Protein AF-A0A536WJU3-F1 (afdb_monomer)

Radius of gyration: 9.75 Å; Cα contacts (8 Å, |Δi|>4): 39; chains: 1; bounding box: 23×16×23 Å

pLDDT: mean 94.31, std 3.34, range [81.5, 98.06]

Secondary structure (DSSP, 8-state):
-EEEEE-S-GGG--TTT-HHHHHHHHHHHTTPEEEEE-

Structure (mmCIF, N/CA/C/O backbone):
data_AF-A0A536WJU3-F1
#
_entry.id   AF-A0A536WJU3-F1
#
loop_
_atom_site.group_PDB
_atom_site.id
_atom_site.type_symbol
_atom_site.label_atom_id
_atom_site.label_alt_id
_atom_site.label_comp_id
_atom_site.label_asym_id
_atom_site.label_entity_id
_atom_site.label_seq_id
_atom_site.pdbx_PDB_ins_code
_atom_site.Cartn_x
_atom_site.Cartn_y
_atom_site.Cartn_z
_atom_site.occupancy
_atom_site.B_iso_or_equiv
_atom_site.auth_seq_id
_atom_site.auth_comp_id
_atom_site.auth_asym_id
_atom_site.auth_atom_id
_atom_site.pdbx_PDB_mo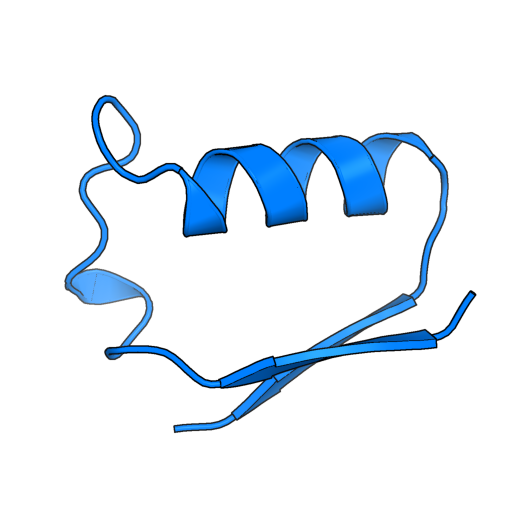del_num
ATOM 1 N N . MET A 1 1 ? -11.068 8.087 5.393 1.00 96.56 1 MET A N 1
ATOM 2 C CA . MET A 1 1 ? -11.140 8.783 4.083 1.00 96.56 1 MET A CA 1
ATOM 3 C C . MET A 1 1 ? -11.180 7.735 2.985 1.00 96.56 1 MET A C 1
ATO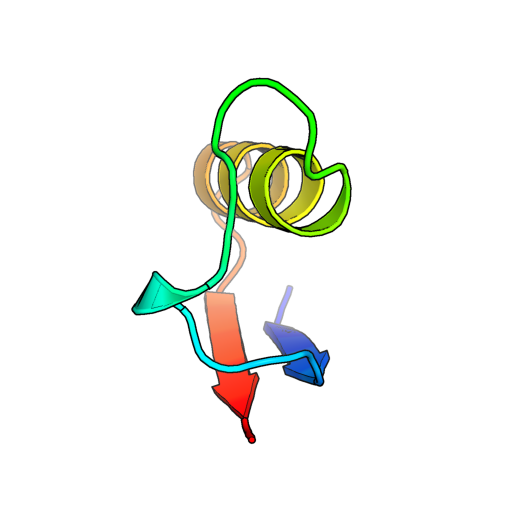M 5 O O . MET A 1 1 ? -10.813 6.605 3.273 1.00 96.56 1 MET A O 1
ATOM 9 N N . ARG A 1 2 ? -11.592 8.099 1.766 1.00 96.56 2 ARG A N 1
ATOM 10 C CA . ARG A 1 2 ? -11.516 7.227 0.584 1.00 96.56 2 ARG A CA 1
ATOM 11 C C . ARG A 1 2 ? -10.333 7.659 -0.273 1.00 96.56 2 ARG A C 1
ATOM 13 O O . ARG A 1 2 ? -10.282 8.824 -0.658 1.00 96.56 2 ARG A O 1
ATOM 20 N N . ILE A 1 3 ? -9.387 6.757 -0.519 1.00 96.88 3 ILE A N 1
ATOM 21 C CA . ILE A 1 3 ? -8.136 7.051 -1.227 1.00 96.88 3 ILE A CA 1
ATOM 22 C C . ILE A 1 3 ? -8.012 6.098 -2.410 1.00 96.88 3 ILE A C 1
ATOM 24 O O . ILE A 1 3 ? -8.035 4.883 -2.230 1.00 96.88 3 ILE A O 1
ATOM 28 N N . ALA A 1 4 ? -7.889 6.657 -3.612 1.00 96.56 4 ALA A N 1
ATOM 29 C CA . ALA A 1 4 ? -7.668 5.898 -4.834 1.00 96.56 4 ALA A CA 1
ATOM 30 C C . ALA A 1 4 ? -6.194 5.980 -5.250 1.00 96.56 4 ALA A C 1
ATOM 32 O O . ALA A 1 4 ? -5.639 7.073 -5.353 1.00 96.56 4 ALA A O 1
ATOM 33 N N . PHE A 1 5 ? -5.585 4.824 -5.496 1.00 94.94 5 PHE A N 1
ATOM 34 C CA . PHE A 1 5 ? -4.235 4.678 -6.029 1.00 94.94 5 PHE A CA 1
ATOM 35 C C . PHE A 1 5 ? -4.324 4.280 -7.503 1.00 94.94 5 PHE A C 1
ATOM 37 O O . PHE A 1 5 ? -4.985 3.296 -7.833 1.00 94.94 5 PHE A O 1
ATOM 44 N N . ILE A 1 6 ? -3.659 5.054 -8.362 1.00 94.75 6 ILE A N 1
ATOM 45 C CA . ILE A 1 6 ? -3.477 4.769 -9.790 1.00 94.75 6 ILE A CA 1
ATOM 46 C C . ILE A 1 6 ? -1.979 4.574 -9.990 1.00 94.75 6 ILE A C 1
ATOM 48 O O . ILE A 1 6 ? -1.207 5.516 -9.801 1.00 94.75 6 ILE A O 1
ATOM 52 N N . ALA A 1 7 ? -1.569 3.342 -10.266 1.00 91.44 7 ALA A N 1
ATOM 53 C CA . ALA A 1 7 ? -0.166 2.954 -10.329 1.00 91.44 7 ALA A CA 1
ATOM 54 C C . ALA A 1 7 ? 0.010 1.694 -11.186 1.00 91.44 7 ALA A C 1
ATOM 56 O O . ALA A 1 7 ? -0.969 1.073 -11.600 1.00 91.44 7 ALA A O 1
ATOM 57 N N . ASP A 1 8 ? 1.267 1.305 -11.410 1.00 90.31 8 ASP A N 1
ATOM 58 C CA . ASP A 1 8 ? 1.617 0.042 -12.063 1.00 90.31 8 ASP A CA 1
ATOM 59 C C . ASP A 1 8 ? 0.925 -1.162 -11.388 1.00 90.31 8 ASP A C 1
ATOM 61 O O . ASP A 1 8 ? 0.490 -1.060 -10.247 1.00 90.31 8 ASP A O 1
ATOM 65 N N . PRO A 1 9 ? 0.804 -2.334 -12.030 1.00 92.00 9 PRO A N 1
ATOM 66 C CA . PRO A 1 9 ? 0.129 -3.483 -11.424 1.00 92.00 9 PRO A CA 1
ATOM 67 C C . PRO A 1 9 ? 0.730 -3.901 -10.074 1.00 92.00 9 PRO A C 1
ATOM 69 O O . PRO A 1 9 ? 1.940 -4.031 -9.967 1.00 92.00 9 PRO A O 1
ATOM 72 N N . LEU A 1 10 ? -0.090 -4.241 -9.069 1.00 88.44 10 LEU A N 1
ATOM 73 C CA . LEU A 1 10 ? 0.388 -4.664 -7.733 1.00 88.44 10 LEU A CA 1
ATOM 74 C C . LEU A 1 10 ? 1.554 -5.684 -7.734 1.00 88.44 10 LEU A C 1
ATOM 76 O O . LEU A 1 10 ? 2.457 -5.533 -6.913 1.00 88.44 10 LEU A O 1
ATOM 80 N N . PRO A 1 11 ? 1.612 -6.688 -8.638 1.00 92.06 11 PRO A N 1
ATOM 81 C CA . PRO A 1 11 ? 2.749 -7.610 -8.702 1.00 92.06 11 PRO A CA 1
ATOM 82 C C . PRO A 1 11 ? 4.094 -6.978 -9.109 1.00 92.06 11 PRO A C 1
ATOM 84 O O . PRO A 1 11 ? 5.131 -7.598 -8.884 1.00 92.06 11 PRO A O 1
ATOM 87 N N . SER A 1 12 ? 4.112 -5.786 -9.718 1.00 89.88 12 SER A N 1
ATOM 88 C CA . SER A 1 12 ? 5.349 -5.088 -10.103 1.00 89.88 12 SER A CA 1
ATOM 89 C C . SER A 1 12 ? 6.014 -4.357 -8.930 1.00 89.8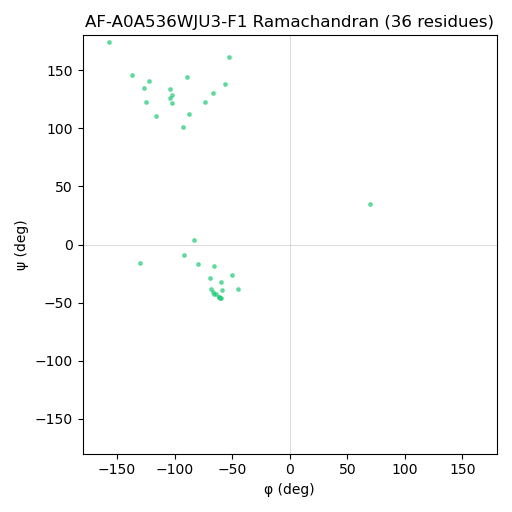8 1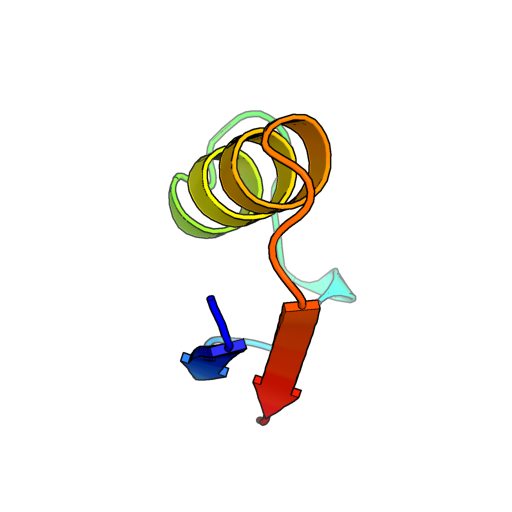2 SER A C 1
ATOM 91 O O . SER A 1 12 ? 7.204 -4.030 -8.999 1.00 89.88 12 SER A O 1
ATOM 93 N N . PHE A 1 13 ? 5.277 -4.134 -7.838 1.00 90.12 13 PHE A N 1
ATOM 94 C CA . PHE A 1 13 ? 5.751 -3.374 -6.692 1.00 90.12 13 PHE A CA 1
ATOM 95 C C . PHE A 1 13 ? 6.884 -4.089 -5.966 1.00 90.12 13 PHE A C 1
ATOM 97 O O . PHE A 1 13 ? 6.784 -5.241 -5.537 1.00 90.12 13 PHE A O 1
ATOM 104 N N . LYS A 1 14 ? 7.960 -3.347 -5.713 1.00 93.25 14 LYS A N 1
ATOM 105 C CA . LYS A 1 14 ? 9.027 -3.784 -4.813 1.00 93.25 14 LYS A CA 1
ATOM 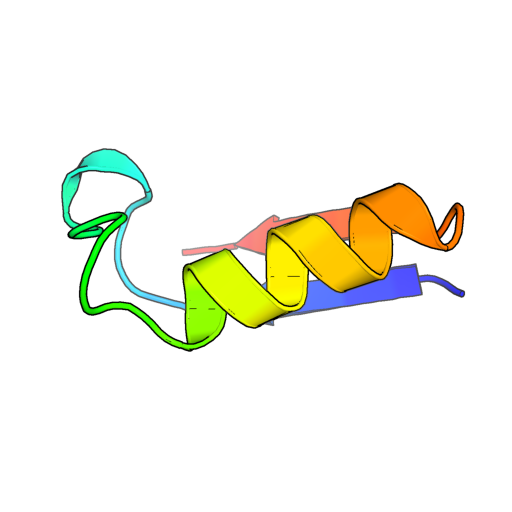106 C C . LYS A 1 14 ? 8.737 -3.250 -3.417 1.00 93.25 14 LYS A C 1
ATOM 108 O O . LYS A 1 14 ? 9.070 -2.107 -3.126 1.00 93.25 14 LYS A O 1
ATOM 113 N N . ILE A 1 15 ? 8.211 -4.096 -2.528 1.00 92.25 15 ILE A N 1
ATOM 114 C CA . ILE A 1 15 ? 7.788 -3.718 -1.159 1.00 92.25 15 ILE A CA 1
ATOM 115 C C . ILE A 1 15 ? 8.830 -2.930 -0.340 1.00 92.25 15 ILE A C 1
ATOM 117 O O . ILE A 1 15 ? 8.465 -2.175 0.550 1.00 92.25 15 ILE A O 1
ATOM 121 N N . HIS A 1 16 ? 10.125 -3.090 -0.633 1.00 92.19 16 HIS A N 1
ATOM 122 C CA . HIS A 1 16 ? 11.226 -2.431 0.081 1.00 92.19 16 HIS A CA 1
ATOM 123 C C . HIS A 1 16 ? 11.662 -1.085 -0.529 1.00 92.19 16 HIS A C 1
ATOM 125 O O . HIS A 1 16 ? 12.512 -0.4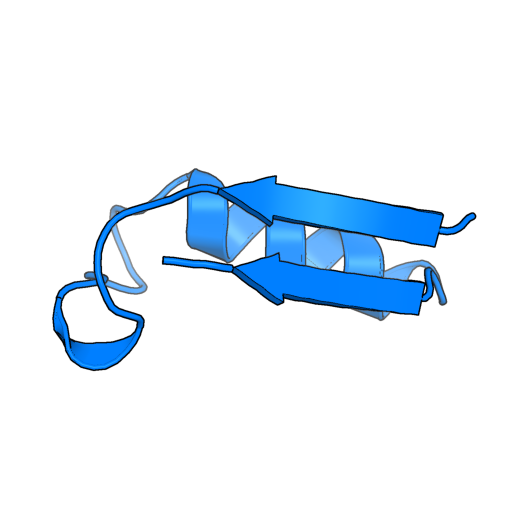10 0.045 1.00 92.19 16 HIS A O 1
ATOM 131 N N . LYS A 1 17 ? 11.156 -0.718 -1.711 1.00 93.06 17 LYS A N 1
ATOM 132 C CA . LYS A 1 17 ? 11.553 0.496 -2.450 1.00 93.06 17 LYS A CA 1
ATOM 133 C C . LYS A 1 17 ? 10.381 1.338 -2.920 1.00 93.06 17 LYS A C 1
ATOM 135 O O . LYS A 1 17 ? 10.587 2.485 -3.301 1.00 93.06 17 LYS A O 1
ATOM 140 N N . ASP A 1 18 ? 9.186 0.771 -2.922 1.00 94.06 18 ASP A N 1
ATOM 141 C CA . ASP A 1 18 ? 8.028 1.428 -3.481 1.00 94.06 18 ASP A CA 1
ATOM 142 C C . ASP A 1 18 ? 7.343 2.321 -2.439 1.00 94.06 18 ASP A C 1
ATOM 144 O O . ASP A 1 18 ? 6.795 1.854 -1.435 1.00 94.06 18 ASP A O 1
ATOM 148 N N . SER A 1 19 ? 7.404 3.631 -2.669 1.00 94.44 19 SER A N 1
ATOM 149 C CA . SER A 1 19 ? 6.756 4.622 -1.813 1.00 94.44 19 SER A CA 1
ATOM 150 C C . SER A 1 19 ? 5.233 4.572 -1.922 1.00 94.44 19 SER A C 1
ATOM 152 O O . SER A 1 19 ? 4.561 4.852 -0.931 1.00 94.44 19 SER A O 1
ATOM 154 N N . THR A 1 20 ? 4.679 4.166 -3.067 1.00 94.81 20 THR A N 1
ATOM 155 C CA . THR A 1 20 ? 3.236 3.987 -3.250 1.00 94.81 20 THR A CA 1
ATOM 156 C C . THR A 1 20 ? 2.742 2.846 -2.359 1.00 94.81 20 THR A C 1
ATOM 158 O O . THR A 1 20 ? 1.765 3.025 -1.632 1.00 94.81 20 THR A O 1
ATOM 161 N N . TYR A 1 21 ? 3.477 1.730 -2.282 1.00 94.81 21 TYR A N 1
ATOM 162 C CA . TYR A 1 21 ? 3.181 0.671 -1.307 1.00 94.81 21 TYR A CA 1
ATOM 163 C C . TYR A 1 21 ? 3.257 1.179 0.141 1.00 94.81 21 TYR A C 1
ATOM 165 O O . TYR A 1 21 ? 2.345 0.937 0.932 1.00 94.81 21 TYR A O 1
ATOM 173 N N . ALA A 1 22 ? 4.305 1.933 0.493 1.00 96.12 22 ALA A N 1
ATOM 174 C CA . ALA A 1 22 ? 4.441 2.498 1.838 1.00 96.12 22 ALA A CA 1
ATOM 175 C C . ALA A 1 22 ? 3.263 3.422 2.212 1.00 96.12 22 ALA A C 1
ATOM 177 O O . ALA A 1 22 ? 2.759 3.365 3.336 1.00 96.12 22 ALA A O 1
ATOM 178 N N . MET A 1 23 ? 2.776 4.231 1.265 1.00 96.44 23 MET A N 1
ATOM 179 C CA . MET A 1 23 ? 1.600 5.086 1.454 1.00 96.44 23 MET A CA 1
ATOM 180 C C . MET A 1 23 ? 0.313 4.275 1.634 1.00 96.44 23 MET A C 1
ATOM 182 O O . MET A 1 23 ? -0.491 4.609 2.504 1.00 96.44 23 MET A O 1
ATOM 186 N N . MET A 1 24 ? 0.122 3.197 0.865 1.00 95.62 24 MET A N 1
ATOM 187 C CA . MET A 1 24 ? -1.029 2.297 1.013 1.00 95.62 24 MET A CA 1
ATOM 188 C C . MET A 1 24 ? -1.057 1.643 2.399 1.00 95.62 24 MET A C 1
ATOM 190 O O . MET A 1 24 ? -2.101 1.631 3.050 1.00 95.62 24 MET A O 1
ATOM 194 N N . VAL A 1 25 ? 0.087 1.151 2.886 1.00 95.94 25 VAL A N 1
ATOM 195 C CA . VAL A 1 25 ? 0.198 0.528 4.216 1.00 95.94 25 VAL A CA 1
ATOM 196 C C . VAL A 1 25 ? -0.172 1.514 5.324 1.00 95.94 25 VAL A C 1
ATOM 198 O O . VAL A 1 25 ? -0.955 1.179 6.213 1.00 95.94 25 VAL A O 1
ATOM 201 N N . GLU A 1 26 ? 0.347 2.741 5.271 1.00 97.56 26 GLU A N 1
ATOM 202 C CA . GLU A 1 26 ? 0.044 3.754 6.286 1.00 97.56 26 GLU A CA 1
ATOM 203 C C . GLU A 1 26 ? -1.420 4.215 6.219 1.00 97.56 26 GLU A C 1
ATOM 205 O O . GLU A 1 26 ? -2.067 4.398 7.251 1.00 97.56 26 GLU A O 1
ATOM 210 N N . ALA A 1 27 ? -1.981 4.348 5.015 1.00 97.31 27 ALA A N 1
ATOM 211 C CA . ALA A 1 27 ? -3.389 4.674 4.835 1.00 97.31 27 ALA A CA 1
ATOM 212 C C . ALA A 1 27 ? -4.312 3.570 5.387 1.00 97.31 27 ALA A C 1
ATOM 214 O O . ALA A 1 27 ? -5.270 3.881 6.098 1.00 97.31 27 ALA A O 1
ATOM 215 N N . ALA A 1 28 ? -3.989 2.293 5.149 1.00 96.88 28 ALA A N 1
ATOM 216 C CA . ALA A 1 28 ? -4.694 1.163 5.758 1.00 96.88 28 ALA A CA 1
ATOM 217 C C . ALA A 1 28 ? -4.580 1.185 7.289 1.00 96.88 28 ALA A C 1
ATOM 219 O O . ALA A 1 28 ? -5.581 1.034 7.989 1.00 96.88 28 ALA A O 1
ATOM 220 N N . LYS A 1 29 ? -3.377 1.433 7.826 1.00 98.06 29 LYS A N 1
ATOM 221 C CA . LYS A 1 29 ? -3.122 1.503 9.275 1.00 98.06 29 LYS A CA 1
ATOM 222 C C . LYS A 1 29 ? -3.942 2.595 9.967 1.00 98.06 29 LYS A C 1
ATOM 224 O O . LYS A 1 29 ? -4.345 2.425 11.114 1.00 98.06 29 LYS A O 1
ATOM 229 N N . ARG A 1 30 ? -4.220 3.700 9.272 1.00 97.94 30 ARG A N 1
ATOM 230 C CA . ARG A 1 30 ? -5.082 4.796 9.748 1.00 97.94 30 ARG A CA 1
ATOM 231 C C . ARG A 1 30 ? -6.579 4.542 9.541 1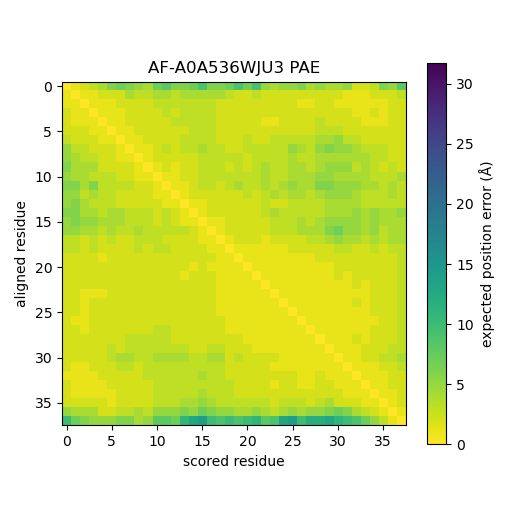.00 97.94 30 ARG A C 1
ATOM 233 O O . ARG A 1 30 ? -7.383 5.431 9.819 1.00 97.94 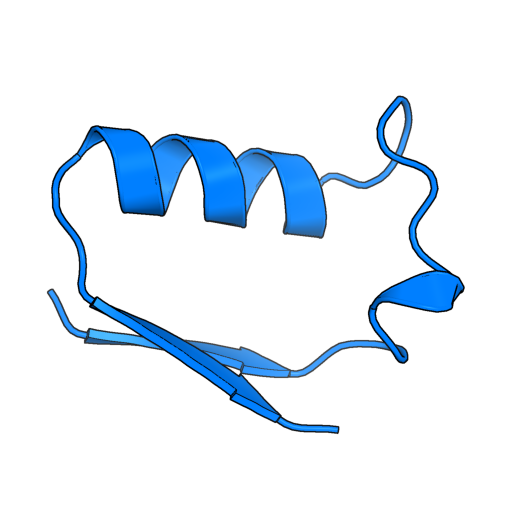30 ARG A O 1
ATOM 240 N N . GLY A 1 31 ? -6.967 3.365 9.046 1.00 97.69 31 GLY A N 1
ATOM 241 C CA . GLY A 1 31 ? -8.365 3.007 8.805 1.00 97.69 31 GLY A CA 1
ATOM 242 C C . GLY A 1 31 ? -8.990 3.783 7.646 1.00 97.69 31 GLY A C 1
ATOM 243 O O . GLY A 1 31 ? -10.147 4.192 7.723 1.00 97.69 31 GLY A O 1
ATOM 244 N N . HIS A 1 32 ? -8.219 4.087 6.601 1.00 97.88 32 HIS A N 1
ATOM 245 C CA . HIS A 1 32 ? -8.759 4.675 5.376 1.00 97.88 32 HIS A CA 1
ATOM 246 C C . HIS A 1 32 ? -9.178 3.585 4.387 1.00 97.88 32 HIS A C 1
ATOM 248 O O . HIS A 1 32 ? -8.508 2.563 4.261 1.00 97.88 32 HIS A O 1
ATOM 254 N N . ASP A 1 33 ? -10.264 3.836 3.657 1.00 97.69 33 ASP A N 1
ATOM 255 C CA . ASP A 1 33 ? -10.718 2.970 2.575 1.00 97.69 33 ASP A CA 1
ATOM 256 C C . ASP A 1 33 ? -9.776 3.146 1.383 1.00 97.69 33 ASP A C 1
ATOM 258 O O . ASP A 1 33 ? -9.600 4.265 0.882 1.00 97.69 33 ASP A O 1
ATOM 262 N N . LEU A 1 34 ? -9.177 2.046 0.931 1.00 96.62 34 LEU A N 1
ATOM 263 C CA . LEU A 1 34 ? -8.253 2.036 -0.198 1.00 96.62 34 LEU A CA 1
ATOM 264 C C . LEU A 1 34 ? -8.940 1.473 -1.436 1.00 96.62 34 LEU A C 1
ATOM 266 O O . LEU A 1 34 ? -9.561 0.413 -1.394 1.00 96.62 34 LEU A O 1
ATOM 270 N N . TYR A 1 35 ? -8.760 2.167 -2.549 1.00 95.69 35 TYR A N 1
ATOM 271 C CA . TYR A 1 35 ? -9.175 1.739 -3.874 1.00 95.69 35 TYR A CA 1
ATOM 272 C C . TYR A 1 35 ? -7.941 1.711 -4.766 1.00 95.69 35 TYR A C 1
ATOM 274 O O . TYR A 1 35 ? -7.085 2.588 -4.672 1.00 95.69 35 TYR A O 1
ATOM 282 N N . PHE A 1 36 ? -7.842 0.707 -5.625 1.00 94.44 36 PHE A N 1
ATOM 283 C CA . PHE A 1 36 ? -6.723 0.546 -6.543 1.00 94.44 36 PHE A CA 1
ATOM 284 C C . PHE A 1 36 ? -7.258 0.401 -7.966 1.00 94.44 36 PHE A C 1
ATOM 286 O O . PHE A 1 36 ? -8.222 -0.335 -8.187 1.00 94.44 36 PHE A O 1
ATOM 293 N N . MET A 1 3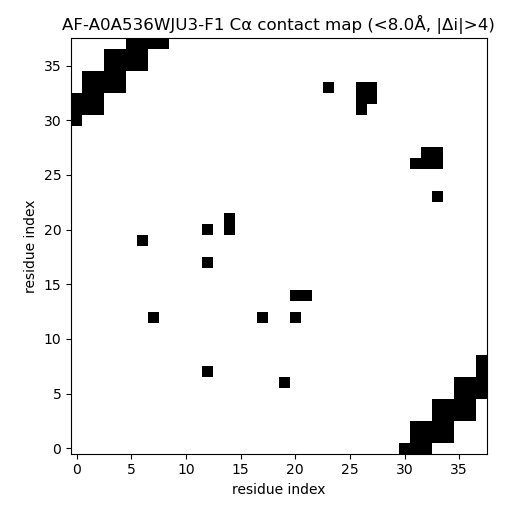7 ? -6.644 1.109 -8.909 1.00 91.06 37 MET A N 1
ATOM 294 C CA . MET A 1 37 ? -6.984 1.079 -10.328 1.00 91.06 37 MET A CA 1
ATOM 295 C C . MET A 1 37 ? -5.700 1.042 -11.165 1.00 91.06 37 MET A C 1
ATOM 297 O O . MET A 1 37 ? -4.687 1.615 -10.763 1.00 91.06 37 MET A O 1
ATOM 301 N N . LEU A 1 38 ? -5.768 0.332 -12.294 1.00 81.50 38 LEU A N 1
ATOM 302 C CA . LEU A 1 38 ? -4.697 0.204 -13.286 1.00 81.50 38 LEU A CA 1
ATOM 303 C C . LEU A 1 38 ? -4.751 1.346 -14.302 1.00 81.50 38 LEU A C 1
ATOM 305 O O . LEU A 1 38 ? -5.886 1.709 -14.689 1.00 81.50 38 LEU A O 1
#

Solvent-accessible surface area (backbone atoms only — not comparable to full-atom values): 2453 Å² total; per-residue (Å²): 96,84,48,79,46,78,52,79,60,77,90,74,60,47,85,93,76,34,63,67,56,53,50,51,54,54,40,48,74,72,68,30,49,79,43,80,46,120

Sequence (38 aa):
MRIAFIADPLPSFKIHKDSTYAMMVEAAKRGHDLYFML

Nearest PDB structures (foldseek):
  6jar-assembly1_A  TM=5.201E-01  e=6.676E+00  Thermus thermophilus HB8
  6jai-assembly1_A  TM=5.350E-01  e=9.007E+00  Thermus thermophilus HB8
  3gro-assembly1_B  TM=2.839E-01  e=7.755E+00  Homo sapiens

Mean predicted aligned error: 2.51 Å

Foldseek 3Di:
DEDEDEDDDPVVDDCVPDVSNVVVVVCVVVVYHYHYDD